Protein AF-A0A7S3X0I6-F1 (afdb_monomer_lite)

Sequence (122 aa):
SPSPDSPPAKRASSADSSGYDTDLPDEVQQEAVRRVCGALGLKEQYDAAVAAGELLELLESLPRGTVEASIRLMRGYTCTGEWPEPILPSPAPERGRSPRSPSDEWSDELVPKSEGYGGEHK

Organism: Emiliania huxleyi (NCBI:txid2903)

Foldseek 3Di:
DDDDDDDPPDPDDDPDPPVPPVVDDPVLLLVLLCQLCVVVVNNVVSVVCVVVVNNVVVVVVDDPQSVVQSSVQSVVCVVPVDGDRRPRPDPPPPPPDDPPDPPPDPDDDDDDDDDDDDDDDD

pLDDT: mean 70.49, std 20.0, range [40.66, 95.38]

Structure (mmCIF, N/CA/C/O backbone):
data_AF-A0A7S3X0I6-F1
#
_entry.id   AF-A0A7S3X0I6-F1
#
loop_
_atom_site.group_PDB
_atom_site.id
_atom_site.type_symbol
_atom_site.label_atom_id
_atom_site.label_alt_id
_atom_site.label_comp_id
_atom_site.label_asym_id
_atom_site.label_entity_id
_atom_site.label_seq_id
_atom_site.pdbx_PDB_ins_code
_atom_site.Cartn_x
_atom_site.Cartn_y
_atom_site.Cartn_z
_atom_site.occupancy
_atom_site.B_iso_or_equiv
_atom_site.auth_seq_id
_atom_site.auth_comp_id
_atom_site.auth_asym_id
_atom_site.auth_atom_id
_atom_site.pdbx_PDB_model_num
ATOM 1 N N . SER A 1 1 ? 38.454 -55.163 1.741 1.00 42.66 1 SER A N 1
ATOM 2 C CA . SER A 1 1 ? 38.698 -53.728 1.969 1.00 42.66 1 SER A CA 1
ATOM 3 C C . SER A 1 1 ? 37.373 -53.006 2.105 1.00 42.66 1 SER A C 1
ATOM 5 O O . SER A 1 1 ? 36.563 -53.138 1.195 1.00 42.66 1 SER A O 1
ATOM 7 N N . PRO A 1 2 ? 37.104 -52.316 3.223 1.00 50.00 2 PRO A N 1
ATOM 8 C CA . PRO A 1 2 ? 35.953 -51.434 3.351 1.00 50.00 2 PRO A CA 1
ATOM 9 C C . PRO A 1 2 ? 36.311 -50.038 2.819 1.00 50.00 2 PRO A C 1
ATOM 11 O O . PRO A 1 2 ? 37.379 -49.513 3.125 1.00 50.00 2 PRO A O 1
ATOM 14 N N . SER A 1 3 ? 35.433 -49.426 2.029 1.00 50.72 3 SER A N 1
ATOM 15 C CA . SER A 1 3 ? 35.438 -47.978 1.773 1.00 50.72 3 SER A CA 1
ATOM 16 C C . SER A 1 3 ? 34.015 -47.530 1.429 1.00 50.72 3 SER A C 1
ATOM 18 O O . SER A 1 3 ? 33.573 -47.742 0.303 1.00 50.72 3 SER A O 1
ATOM 20 N N . PRO A 1 4 ? 33.265 -46.960 2.385 1.00 56.84 4 PRO A N 1
ATOM 21 C CA . PRO A 1 4 ? 32.123 -46.107 2.102 1.00 56.84 4 PRO A CA 1
ATOM 22 C C . PRO A 1 4 ? 32.599 -44.648 2.096 1.00 56.84 4 PRO A C 1
ATOM 24 O O . PRO A 1 4 ? 32.631 -44.004 3.139 1.00 56.84 4 PRO A O 1
ATOM 27 N N . ASP A 1 5 ? 32.993 -44.134 0.932 1.00 59.56 5 ASP A N 1
ATOM 28 C CA . ASP A 1 5 ? 33.291 -42.709 0.755 1.00 59.56 5 ASP A CA 1
ATOM 29 C C . ASP A 1 5 ? 32.365 -42.124 -0.312 1.00 59.56 5 ASP A C 1
ATOM 31 O O . ASP A 1 5 ? 32.594 -42.250 -1.513 1.00 59.56 5 ASP A O 1
ATOM 35 N N . SER A 1 6 ? 31.244 -41.571 0.144 1.00 61.16 6 SER A N 1
ATOM 36 C CA . SER A 1 6 ? 30.489 -40.523 -0.547 1.00 61.16 6 SER A CA 1
ATOM 37 C C . SER A 1 6 ? 29.475 -39.946 0.448 1.00 61.16 6 SER A C 1
ATOM 39 O O . SER A 1 6 ? 28.511 -40.634 0.797 1.00 61.16 6 SER A O 1
ATOM 41 N N . PRO A 1 7 ? 29.671 -38.718 0.960 1.00 66.00 7 PRO A N 1
ATOM 42 C CA . PRO A 1 7 ? 28.684 -38.069 1.816 1.00 66.00 7 PRO A CA 1
ATOM 43 C C . PRO A 1 7 ? 27.398 -37.806 1.014 1.00 66.00 7 PRO A C 1
ATOM 45 O O . PRO A 1 7 ? 27.487 -37.467 -0.171 1.00 66.00 7 PRO A O 1
ATOM 48 N N . PRO A 1 8 ? 26.194 -37.913 1.611 1.00 59.22 8 PRO A N 1
ATOM 49 C CA . PRO A 1 8 ? 24.989 -37.483 0.924 1.00 59.22 8 PRO A CA 1
ATOM 50 C C . PRO A 1 8 ? 25.116 -35.992 0.620 1.00 59.22 8 PRO A C 1
ATOM 52 O O . PRO A 1 8 ? 25.367 -35.170 1.506 1.00 59.22 8 PRO A O 1
ATOM 55 N N . ALA A 1 9 ? 24.981 -35.683 -0.668 1.00 57.59 9 ALA A N 1
ATOM 56 C CA . ALA A 1 9 ? 24.975 -34.346 -1.216 1.00 57.59 9 ALA A CA 1
ATOM 57 C C . ALA A 1 9 ? 24.153 -33.404 -0.329 1.00 57.59 9 ALA A C 1
ATOM 59 O O . ALA A 1 9 ? 23.003 -33.691 0.005 1.00 57.59 9 ALA A O 1
ATOM 60 N N . LYS A 1 10 ? 24.805 -32.300 0.049 1.00 55.78 10 LYS A N 1
ATOM 61 C CA . LYS A 1 10 ? 24.243 -31.028 0.512 1.00 55.78 10 LYS A CA 1
ATOM 62 C C . LYS A 1 10 ? 22.712 -31.015 0.424 1.00 55.78 10 LYS A C 1
ATOM 64 O O . LYS A 1 10 ? 22.161 -30.757 -0.645 1.00 55.78 10 LYS A O 1
ATOM 69 N N . ARG A 1 11 ? 22.016 -31.248 1.544 1.00 56.50 11 ARG A N 1
ATOM 70 C CA . ARG A 1 11 ? 20.651 -30.727 1.653 1.00 56.50 11 ARG A CA 1
ATOM 71 C C . ARG A 1 11 ? 20.795 -29.219 1.522 1.00 56.50 11 ARG A C 1
ATOM 73 O O . ARG A 1 11 ? 21.475 -28.604 2.339 1.00 56.50 11 ARG A O 1
ATOM 80 N N . ALA A 1 12 ? 20.250 -28.663 0.448 1.00 51.44 12 ALA A N 1
ATOM 81 C CA . ALA A 1 12 ? 20.173 -27.230 0.272 1.00 51.44 12 ALA A CA 1
ATOM 82 C C . ALA A 1 12 ? 19.465 -26.649 1.502 1.00 51.44 12 ALA A C 1
ATOM 84 O O . ALA A 1 12 ? 18.280 -26.890 1.727 1.00 51.44 12 ALA A O 1
ATOM 85 N N . SER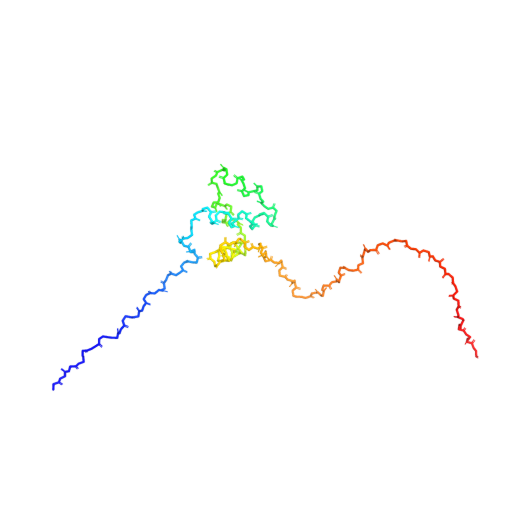 A 1 13 ? 20.227 -25.926 2.321 1.00 52.62 13 SER A N 1
ATOM 86 C CA . SER A 1 13 ? 19.679 -24.892 3.184 1.00 52.62 13 SER A CA 1
ATOM 87 C C . SER A 1 13 ? 18.907 -23.929 2.303 1.00 52.62 13 SER A C 1
ATOM 89 O O . SER A 1 13 ? 19.499 -23.288 1.443 1.00 52.62 13 SER A O 1
ATOM 91 N N . SER A 1 14 ? 17.602 -23.837 2.517 1.00 51.66 14 SER A N 1
ATOM 92 C CA . SER A 1 14 ? 16.795 -22.631 2.299 1.00 51.66 14 SER A CA 1
ATOM 93 C C . SER A 1 14 ? 15.508 -22.787 3.105 1.00 51.66 14 SER A C 1
ATOM 95 O O . SER A 1 14 ? 14.398 -22.730 2.591 1.00 51.66 14 SER A O 1
ATOM 97 N N . ALA A 1 15 ? 15.681 -23.068 4.395 1.00 60.59 15 ALA A N 1
ATOM 98 C CA . ALA A 1 15 ? 14.700 -22.707 5.399 1.00 60.59 15 ALA A CA 1
ATOM 99 C C . ALA A 1 15 ? 15.173 -21.381 5.998 1.00 60.59 15 ALA A C 1
ATOM 101 O O . ALA A 1 15 ? 15.839 -21.388 7.022 1.00 60.59 15 ALA A O 1
ATOM 102 N N . ASP A 1 16 ? 14.919 -20.287 5.285 1.00 50.41 16 ASP A N 1
ATOM 103 C CA . ASP A 1 16 ? 14.609 -18.990 5.885 1.00 50.41 16 ASP A CA 1
ATOM 104 C C . ASP A 1 16 ? 14.018 -18.106 4.784 1.00 50.41 16 ASP A C 1
ATOM 106 O O . ASP A 1 16 ? 14.712 -17.408 4.054 1.00 50.41 16 ASP A O 1
ATOM 110 N N . SER A 1 17 ? 12.715 -18.235 4.568 1.00 43.94 17 SER A N 1
ATOM 111 C CA . SER A 1 17 ? 11.971 -17.165 3.920 1.00 43.94 17 SER A CA 1
ATOM 112 C C . SER A 1 17 ? 11.072 -16.619 5.010 1.00 43.94 17 SER A C 1
ATOM 114 O O . SER A 1 17 ? 9.881 -16.928 5.084 1.00 43.94 17 SER A O 1
ATOM 116 N N . SER A 1 18 ? 11.682 -15.869 5.937 1.00 50.91 18 SER A N 1
ATOM 117 C CA . SER A 1 18 ? 10.943 -14.810 6.611 1.00 50.91 18 SER A CA 1
ATOM 118 C C . SER A 1 18 ? 10.232 -14.053 5.485 1.00 50.91 18 SER A C 1
ATOM 120 O O . SER A 1 18 ? 10.875 -13.619 4.535 1.00 50.91 18 SER A O 1
ATOM 122 N N . GLY A 1 19 ? 8.900 -14.051 5.482 1.00 53.56 19 GLY A N 1
ATOM 123 C CA . GLY A 1 19 ? 8.077 -13.634 4.339 1.00 53.56 19 GLY A CA 1
ATOM 124 C C . GLY A 1 19 ? 8.170 -12.150 3.970 1.00 53.56 19 GLY A C 1
ATOM 125 O O . GLY A 1 19 ? 7.323 -11.674 3.217 1.00 53.56 19 GLY A O 1
ATOM 126 N N . TYR A 1 20 ? 9.165 -11.436 4.493 1.00 48.38 20 TYR A N 1
ATOM 127 C CA . TYR A 1 20 ? 9.669 -10.213 3.905 1.00 48.38 20 TYR A CA 1
ATOM 128 C C . TYR A 1 20 ? 10.701 -10.597 2.857 1.00 48.38 20 TYR A C 1
ATOM 130 O O . TYR A 1 20 ? 11.794 -11.065 3.161 1.00 48.38 20 TYR A O 1
ATOM 138 N N . ASP A 1 21 ? 10.320 -10.405 1.607 1.00 55.78 21 ASP A N 1
ATOM 139 C CA . ASP A 1 21 ? 11.258 -10.300 0.505 1.00 55.78 21 ASP A CA 1
ATOM 140 C C . ASP A 1 21 ? 12.110 -9.043 0.783 1.00 55.78 21 ASP A C 1
ATOM 142 O O . ASP A 1 21 ? 11.757 -7.929 0.410 1.00 55.78 21 ASP A O 1
ATOM 146 N N . THR A 1 22 ? 13.170 -9.203 1.583 1.00 51.88 22 THR A N 1
ATOM 147 C CA . THR A 1 22 ? 14.114 -8.146 1.995 1.00 51.88 22 THR A CA 1
ATOM 148 C C . THR A 1 22 ? 14.954 -7.616 0.832 1.00 51.88 22 THR A C 1
ATOM 150 O O . THR A 1 22 ? 15.788 -6.738 1.031 1.00 51.88 22 THR A O 1
ATOM 153 N N . ASP A 1 23 ? 14.731 -8.135 -0.375 1.00 67.69 23 ASP A N 1
ATOM 154 C CA . ASP A 1 23 ? 15.361 -7.696 -1.618 1.00 67.69 23 ASP A CA 1
ATOM 155 C C . ASP A 1 23 ? 14.630 -6.492 -2.245 1.00 67.69 23 ASP A C 1
ATOM 157 O O . ASP A 1 23 ? 15.160 -5.815 -3.125 1.00 67.69 23 ASP A O 1
ATOM 161 N N . LEU A 1 24 ? 13.414 -6.183 -1.777 1.00 72.88 24 LEU A N 1
ATOM 162 C CA . LEU A 1 24 ? 1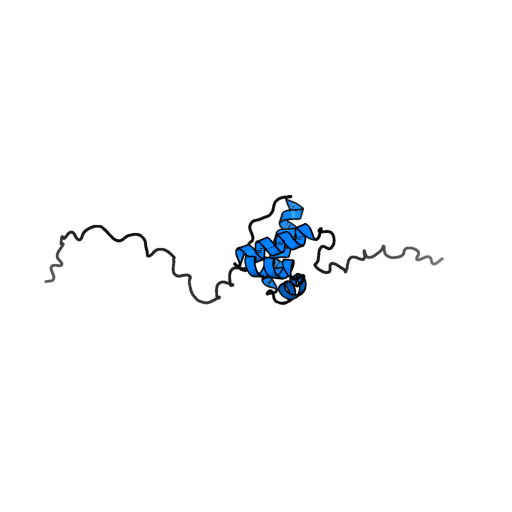2.628 -5.062 -2.279 1.00 72.88 24 LEU A CA 1
ATOM 163 C C . LEU A 1 24 ? 13.039 -3.738 -1.621 1.00 72.88 24 LEU A C 1
ATOM 165 O O . LEU A 1 24 ? 13.022 -3.643 -0.389 1.00 72.88 24 LEU A O 1
ATOM 169 N N . PRO A 1 25 ? 13.324 -2.687 -2.414 1.00 83.69 25 PRO A N 1
ATOM 170 C CA . PRO A 1 25 ? 13.680 -1.382 -1.871 1.00 83.69 25 PRO A CA 1
ATOM 171 C C . PRO A 1 25 ? 12.536 -0.801 -1.031 1.00 83.69 25 PRO A C 1
ATOM 173 O O . PRO A 1 25 ? 11.356 -0.988 -1.349 1.00 83.69 25 PRO A O 1
ATOM 176 N N . ASP A 1 26 ? 12.886 -0.066 0.027 1.00 85.56 26 ASP A N 1
ATOM 177 C CA . ASP A 1 26 ? 11.932 0.551 0.956 1.00 85.56 26 ASP A CA 1
ATOM 178 C C . ASP A 1 26 ? 10.866 1.389 0.240 1.00 85.56 26 ASP A C 1
ATOM 180 O O . ASP A 1 26 ? 9.707 1.388 0.653 1.00 85.56 26 ASP A O 1
ATOM 184 N N . GLU A 1 27 ? 11.212 2.058 -0.867 1.00 88.44 27 GLU A N 1
ATOM 185 C CA . GLU A 1 27 ? 10.247 2.838 -1.648 1.00 88.44 27 GLU A CA 1
ATOM 186 C C . GLU A 1 27 ? 9.128 1.963 -2.223 1.00 88.44 27 GLU A C 1
ATOM 188 O O . GLU A 1 27 ? 7.968 2.370 -2.228 1.00 88.44 27 GLU A O 1
ATOM 193 N N . VAL A 1 28 ? 9.449 0.746 -2.668 1.00 89.00 28 VAL A N 1
ATOM 194 C CA . VAL A 1 28 ? 8.470 -0.213 -3.198 1.00 89.00 28 VAL A CA 1
ATOM 195 C C . VAL A 1 28 ? 7.608 -0.762 -2.062 1.00 89.00 28 VAL A C 1
ATOM 197 O O . VAL A 1 28 ? 6.389 -0.852 -2.209 1.00 89.00 28 VAL A O 1
ATOM 200 N N . GLN A 1 29 ? 8.202 -1.056 -0.904 1.00 88.75 29 GLN A N 1
ATOM 201 C CA . GLN A 1 29 ? 7.448 -1.516 0.265 1.00 88.75 29 GLN A CA 1
ATOM 202 C C . GLN A 1 29 ? 6.450 -0.456 0.747 1.00 88.75 29 GLN A C 1
ATOM 204 O O . GLN A 1 29 ? 5.260 -0.736 0.911 1.00 88.75 29 GLN A O 1
ATOM 209 N N . GLN A 1 30 ? 6.915 0.783 0.902 1.00 90.94 30 GLN A N 1
ATOM 210 C CA . GLN A 1 30 ? 6.089 1.921 1.295 1.00 90.94 30 GLN A CA 1
ATOM 211 C C . GLN A 1 30 ? 4.989 2.208 0.275 1.00 90.94 30 GLN A C 1
ATOM 213 O O . GLN A 1 30 ? 3.831 2.400 0.638 1.00 90.94 30 GLN A O 1
ATOM 218 N N . GLU A 1 31 ? 5.313 2.187 -1.014 1.00 92.62 31 GLU A N 1
ATOM 219 C CA . GLU A 1 31 ? 4.345 2.450 -2.071 1.00 92.62 31 GLU A CA 1
ATOM 220 C C . GLU A 1 31 ? 3.260 1.354 -2.155 1.00 92.62 31 GLU A C 1
ATOM 222 O O . GLU A 1 31 ? 2.086 1.659 -2.396 1.00 92.62 31 GLU A O 1
ATOM 227 N N . ALA A 1 32 ? 3.604 0.091 -1.882 1.00 91.69 32 ALA A N 1
ATOM 228 C CA . ALA A 1 32 ? 2.623 -0.985 -1.758 1.00 91.69 32 ALA A CA 1
ATOM 229 C C . ALA A 1 32 ? 1.666 -0.745 -0.581 1.00 91.69 32 ALA A C 1
ATOM 231 O O . ALA A 1 32 ? 0.448 -0.841 -0.744 1.00 91.69 32 ALA A O 1
ATOM 232 N N . VAL A 1 33 ? 2.195 -0.379 0.591 1.00 90.62 33 VAL A N 1
ATOM 233 C CA . VAL A 1 33 ? 1.386 -0.055 1.779 1.00 90.62 33 VAL A CA 1
ATOM 234 C C . VAL A 1 33 ? 0.509 1.168 1.513 1.00 90.62 33 VAL A C 1
ATOM 236 O O . VAL A 1 33 ? -0.689 1.122 1.782 1.00 90.62 33 VAL A O 1
ATOM 239 N N . ARG A 1 34 ? 1.054 2.224 0.896 1.00 92.62 34 ARG A N 1
ATOM 240 C CA . ARG A 1 34 ? 0.307 3.421 0.490 1.00 92.62 34 ARG A CA 1
ATOM 241 C C . ARG A 1 34 ? -0.885 3.064 -0.395 1.00 92.62 34 ARG A C 1
ATOM 243 O O . ARG A 1 34 ? -1.973 3.593 -0.174 1.00 92.62 34 ARG A O 1
ATOM 250 N N . ARG A 1 35 ? -0.708 2.178 -1.385 1.00 92.44 35 ARG A N 1
ATOM 251 C CA . ARG A 1 35 ? -1.796 1.733 -2.275 1.00 92.44 35 ARG A CA 1
ATOM 252 C C . ARG A 1 35 ? -2.891 0.986 -1.519 1.00 92.44 35 ARG A C 1
ATOM 254 O O . ARG A 1 35 ? -4.066 1.284 -1.721 1.00 92.44 35 ARG A O 1
ATOM 261 N N . VAL A 1 36 ? -2.524 0.062 -0.629 1.00 92.00 36 VAL A N 1
ATOM 262 C CA . VAL A 1 36 ? -3.507 -0.681 0.176 1.00 92.00 36 VAL A CA 1
ATOM 263 C C . VAL A 1 36 ? -4.229 0.246 1.157 1.00 92.00 36 VAL A C 1
ATOM 265 O O . VAL A 1 36 ? -5.456 0.229 1.213 1.00 92.00 36 VAL A O 1
ATOM 268 N N . CYS A 1 37 ? -3.504 1.106 1.876 1.00 90.69 37 CYS A N 1
ATOM 269 C CA . CYS A 1 37 ? -4.097 2.108 2.761 1.00 90.69 37 CYS A CA 1
ATOM 270 C C . CYS A 1 37 ? -5.006 3.069 1.988 1.00 90.69 37 CYS A C 1
ATOM 272 O O . CYS A 1 37 ? -6.090 3.393 2.460 1.00 90.69 37 CYS 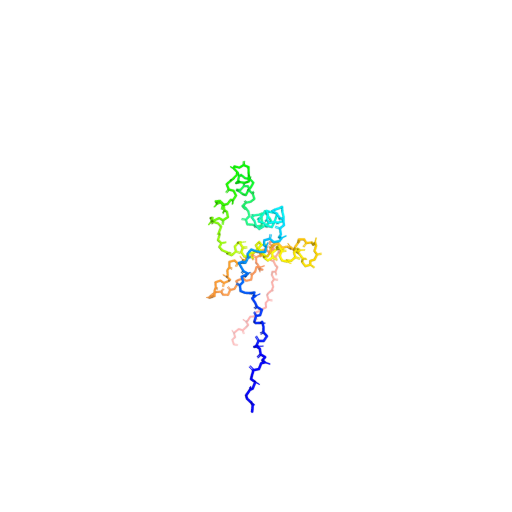A O 1
ATOM 274 N N . GLY A 1 38 ? -4.619 3.480 0.778 1.00 91.31 38 GLY A N 1
ATOM 275 C CA . GLY A 1 38 ? -5.447 4.298 -0.105 1.00 91.31 38 GLY A CA 1
ATOM 276 C C . GLY A 1 38 ? -6.762 3.624 -0.485 1.00 91.31 38 GLY A C 1
ATOM 277 O O . GLY A 1 38 ? -7.816 4.243 -0.364 1.00 91.31 38 GLY A O 1
ATOM 278 N N . ALA A 1 39 ? -6.714 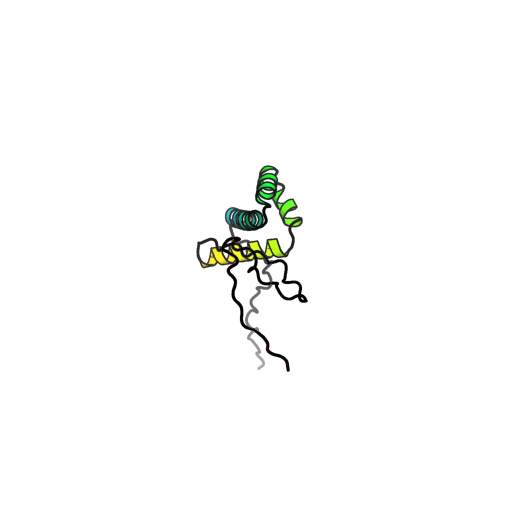2.348 -0.865 1.00 90.12 39 ALA A N 1
ATOM 279 C CA . ALA A 1 39 ? -7.909 1.568 -1.172 1.00 90.12 39 ALA A CA 1
ATOM 280 C C . ALA A 1 39 ? -8.817 1.358 0.058 1.00 90.12 39 ALA A C 1
ATOM 282 O O . ALA A 1 39 ? -10.031 1.254 -0.089 1.00 90.12 39 ALA A O 1
ATOM 283 N N . LEU A 1 40 ? -8.246 1.337 1.268 1.00 87.12 40 LEU A N 1
ATOM 284 C CA . LEU A 1 40 ? -8.981 1.246 2.537 1.00 87.12 40 LEU A CA 1
ATOM 285 C C . LEU A 1 40 ? -9.500 2.598 3.063 1.00 87.12 40 LEU A C 1
ATOM 287 O O . LEU A 1 40 ? -10.158 2.626 4.099 1.00 87.12 40 LEU A O 1
ATOM 291 N N . GLY A 1 41 ? -9.190 3.719 2.402 1.00 89.62 41 GLY A N 1
ATOM 292 C CA . GLY A 1 41 ? -9.519 5.060 2.904 1.00 89.62 41 GLY A CA 1
ATOM 293 C C . GLY A 1 41 ? -8.635 5.533 4.069 1.00 89.62 41 GLY A C 1
ATOM 294 O O . GLY A 1 41 ? -8.947 6.520 4.721 1.00 89.62 41 GLY A O 1
ATOM 295 N N . LEU A 1 42 ? -7.509 4.863 4.321 1.00 90.31 42 LEU A N 1
ATOM 296 C CA . LEU A 1 42 ? -6.525 5.180 5.365 1.00 90.31 42 LEU A CA 1
ATOM 297 C C . LEU A 1 42 ? -5.339 6.000 4.834 1.00 90.31 42 LEU A C 1
ATOM 299 O O . LEU A 1 42 ? -4.290 6.070 5.473 1.00 90.31 42 LEU A O 1
ATOM 303 N N . LYS A 1 43 ? -5.469 6.610 3.649 1.00 90.56 43 LYS A N 1
ATOM 304 C CA . LYS A 1 43 ? -4.379 7.360 3.004 1.00 90.56 43 LYS A CA 1
ATOM 305 C C . LYS A 1 43 ? -3.834 8.480 3.894 1.00 90.56 43 LYS A C 1
ATOM 307 O O . LYS A 1 43 ? -2.625 8.656 3.960 1.00 90.56 43 LYS A O 1
ATOM 312 N N . GLU A 1 44 ? -4.716 9.208 4.573 1.00 93.62 44 GLU A N 1
ATOM 313 C CA . GLU A 1 44 ? -4.339 10.317 5.461 1.00 93.62 44 GLU A CA 1
ATOM 314 C C . GLU A 1 44 ? -3.602 9.823 6.710 1.00 93.62 44 GLU A C 1
ATOM 316 O O . GLU A 1 44 ? -2.608 10.418 7.108 1.00 93.62 44 GLU A O 1
ATOM 321 N N . GLN A 1 45 ? -4.032 8.695 7.288 1.00 91.50 45 GLN A N 1
ATOM 322 C CA . GLN A 1 45 ? -3.342 8.076 8.427 1.00 91.50 45 GLN A CA 1
ATOM 323 C C . GLN A 1 45 ? -1.958 7.559 8.029 1.00 91.50 45 GLN A C 1
ATOM 325 O O . GLN A 1 45 ? -1.002 7.720 8.779 1.00 91.50 45 GLN A O 1
ATOM 330 N N . TYR A 1 46 ? -1.839 6.988 6.827 1.00 93.12 46 TYR A N 1
ATOM 331 C CA . TYR A 1 46 ? -0.552 6.593 6.264 1.00 93.12 46 TYR A CA 1
ATOM 332 C C . TYR A 1 46 ? 0.387 7.791 6.085 1.00 93.12 46 TYR A C 1
ATOM 334 O O . TYR A 1 46 ? 1.532 7.734 6.523 1.00 93.12 46 TYR A O 1
ATOM 342 N N . ASP A 1 47 ? -0.087 8.878 5.472 1.00 94.25 47 ASP A N 1
ATOM 343 C CA . ASP A 1 47 ? 0.729 10.076 5.239 1.00 94.25 47 ASP A CA 1
ATOM 344 C C . ASP A 1 47 ? 1.180 10.721 6.559 1.00 94.25 47 ASP A C 1
ATOM 346 O O . ASP A 1 47 ? 2.358 11.038 6.725 1.00 94.25 47 ASP A O 1
ATOM 350 N N . ALA A 1 48 ? 0.274 10.805 7.539 1.00 95.38 48 ALA A N 1
ATOM 351 C CA . ALA A 1 48 ? 0.585 11.279 8.883 1.00 95.38 48 ALA A CA 1
ATOM 352 C C . ALA A 1 48 ? 1.638 10.403 9.579 1.00 95.38 48 ALA A C 1
ATOM 354 O O . ALA A 1 48 ? 2.600 10.939 10.125 1.00 95.38 48 ALA A O 1
ATOM 355 N N . ALA A 1 49 ? 1.508 9.074 9.512 1.00 93.69 49 ALA A N 1
ATOM 356 C CA . ALA A 1 49 ? 2.474 8.150 10.103 1.00 93.69 49 ALA A CA 1
ATOM 357 C C . ALA A 1 49 ? 3.854 8.252 9.431 1.00 93.69 49 ALA A C 1
ATOM 359 O O . ALA A 1 49 ? 4.875 8.233 10.112 1.00 93.69 49 ALA A O 1
ATOM 360 N N . VAL A 1 50 ? 3.911 8.422 8.106 1.00 92.69 50 VAL A N 1
ATOM 361 C CA . VAL A 1 50 ? 5.176 8.657 7.388 1.00 92.69 50 VAL A CA 1
ATOM 362 C C . VAL A 1 50 ? 5.812 9.979 7.816 1.00 92.69 50 VAL A C 1
ATOM 364 O O . VAL A 1 50 ? 7.008 10.011 8.100 1.00 92.69 50 VAL A O 1
ATOM 367 N N . ALA A 1 51 ? 5.030 11.058 7.905 1.00 94.69 51 ALA A N 1
ATOM 368 C CA . ALA A 1 51 ? 5.521 12.366 8.334 1.00 94.69 51 ALA A CA 1
ATOM 369 C C . ALA A 1 51 ? 5.998 12.372 9.798 1.00 94.69 51 ALA A C 1
ATOM 371 O O . ALA A 1 51 ? 6.967 13.058 10.123 1.00 94.69 51 ALA A O 1
ATOM 372 N N . ALA A 1 52 ? 5.340 11.600 10.667 1.00 94.69 52 ALA A N 1
ATOM 373 C CA . ALA A 1 52 ? 5.704 11.438 12.072 1.00 94.69 52 ALA A CA 1
ATOM 374 C C . ALA A 1 52 ? 6.872 10.457 12.293 1.00 94.69 52 ALA A C 1
ATOM 376 O O . ALA A 1 52 ? 7.474 10.456 13.363 1.00 94.69 52 ALA A O 1
ATOM 377 N N . GLY A 1 53 ? 7.219 9.640 11.291 1.00 93.12 53 GLY A N 1
ATOM 378 C CA . GLY A 1 53 ? 8.183 8.545 11.441 1.00 93.12 53 GLY A CA 1
ATOM 379 C C . GLY A 1 53 ? 7.618 7.316 12.168 1.00 93.12 53 GLY A C 1
ATOM 380 O O . GLY A 1 53 ? 8.376 6.423 12.532 1.00 93.12 53 GLY A O 1
ATOM 381 N N . GLU A 1 54 ? 6.297 7.245 12.331 1.00 94.31 54 GLU A N 1
ATOM 382 C CA . GLU A 1 54 ? 5.540 6.210 13.055 1.00 94.31 54 GLU A CA 1
ATOM 383 C C . GLU A 1 54 ? 4.943 5.161 12.093 1.00 94.31 54 GLU A C 1
ATOM 385 O O . GLU A 1 54 ? 3.958 4.482 12.389 1.00 94.31 54 GLU A O 1
ATOM 390 N N . LEU A 1 55 ? 5.517 5.014 10.891 1.00 89.06 55 LEU A N 1
ATOM 391 C CA . LEU A 1 55 ? 5.019 4.061 9.891 1.00 89.06 55 LEU A CA 1
ATOM 392 C C . LEU A 1 55 ? 5.016 2.620 10.427 1.00 89.06 55 LEU A C 1
ATOM 394 O O . LEU A 1 55 ? 4.098 1.862 10.124 1.00 89.06 55 LEU A O 1
ATOM 398 N N . LEU A 1 56 ? 6.020 2.244 11.225 1.00 89.19 56 LEU A N 1
ATOM 399 C CA . LEU A 1 56 ? 6.091 0.913 11.828 1.00 89.19 56 LEU A CA 1
ATOM 400 C C . LEU A 1 56 ? 4.910 0.666 12.776 1.00 89.19 56 LEU A C 1
ATOM 402 O O . LEU A 1 56 ? 4.254 -0.364 12.665 1.00 89.19 56 LEU A O 1
ATOM 406 N N . GLU A 1 57 ? 4.581 1.641 13.622 1.00 92.50 57 GLU A N 1
ATOM 407 C CA . GLU A 1 57 ? 3.462 1.552 14.566 1.00 92.50 57 GLU A CA 1
ATOM 408 C C . GLU A 1 57 ? 2.123 1.433 13.830 1.00 92.50 57 GLU A C 1
ATOM 410 O O . GLU A 1 57 ? 1.270 0.616 14.187 1.00 92.50 57 GLU A O 1
ATOM 415 N N . LEU A 1 58 ? 1.958 2.185 12.733 1.00 90.50 58 LEU A N 1
ATOM 416 C CA . LEU A 1 58 ? 0.802 2.025 11.858 1.00 90.50 58 LEU A CA 1
ATOM 417 C C . LEU A 1 58 ? 0.745 0.601 11.290 1.00 90.50 58 LEU A C 1
ATOM 419 O O . LEU A 1 58 ? -0.308 -0.028 11.364 1.00 90.50 58 LEU A O 1
ATOM 423 N N . LEU A 1 59 ? 1.849 0.073 10.756 1.00 89.19 59 LEU A N 1
ATOM 424 C CA . LEU A 1 59 ? 1.906 -1.283 10.198 1.00 89.19 59 LEU A CA 1
ATOM 425 C C . LEU A 1 59 ? 1.565 -2.362 11.234 1.00 89.19 59 LEU A C 1
ATOM 427 O O . LEU A 1 59 ? 0.847 -3.304 10.904 1.00 89.19 59 LEU A O 1
ATOM 431 N N . GLU A 1 60 ? 2.029 -2.211 12.474 1.00 90.31 60 GLU A N 1
ATOM 432 C CA . GLU A 1 60 ? 1.704 -3.109 13.588 1.00 90.31 60 GLU A CA 1
ATOM 433 C C . GLU A 1 60 ? 0.220 -3.051 13.977 1.00 90.31 60 GLU A C 1
ATOM 435 O O . GLU A 1 60 ? -0.346 -4.052 14.419 1.00 90.31 60 GLU A O 1
ATOM 440 N N . SER A 1 61 ? -0.430 -1.900 13.776 1.00 89.06 61 SER A N 1
ATOM 441 C CA . SER A 1 61 ? -1.868 -1.728 14.015 1.00 89.06 61 SER A CA 1
ATOM 442 C C . SER A 1 61 ? -2.757 -2.290 12.897 1.00 89.06 61 SER A C 1
ATOM 444 O O . SER A 1 61 ? -3.941 -2.566 13.121 1.00 89.06 61 SER A O 1
ATOM 446 N N . LEU A 1 62 ? -2.216 -2.463 11.684 1.00 87.31 62 LEU A N 1
ATOM 447 C CA . LEU A 1 62 ? -2.987 -2.934 10.537 1.00 87.31 62 LEU A CA 1
ATOM 448 C C . LEU A 1 62 ? -3.362 -4.415 10.691 1.00 87.31 62 LEU A C 1
ATOM 450 O O . LEU A 1 62 ? -2.578 -5.232 11.179 1.00 87.31 62 LEU A O 1
ATOM 454 N N . PRO A 1 63 ? -4.549 -4.823 10.208 1.00 86.69 63 PRO A N 1
ATOM 455 C CA . PRO A 1 63 ? -4.917 -6.224 10.241 1.00 86.69 63 PRO A CA 1
ATOM 456 C C . PRO A 1 63 ? -3.981 -7.024 9.331 1.00 86.69 63 PRO A C 1
ATOM 458 O O . PRO A 1 63 ? -3.600 -6.578 8.247 1.00 86.69 63 PRO A O 1
ATOM 461 N N . ARG A 1 64 ? -3.679 -8.264 9.728 1.00 84.50 64 ARG A N 1
ATOM 462 C CA . ARG A 1 64 ? -2.781 -9.161 8.980 1.00 84.50 64 ARG A CA 1
ATOM 463 C C . ARG A 1 64 ? -3.140 -9.277 7.491 1.00 84.50 64 ARG A C 1
ATOM 465 O O . ARG A 1 64 ? -2.249 -9.350 6.655 1.00 84.50 64 ARG A O 1
ATOM 472 N N . GLY A 1 65 ? -4.432 -9.244 7.153 1.00 86.62 65 GLY A N 1
ATOM 473 C CA . GLY A 1 65 ? -4.901 -9.281 5.763 1.00 86.62 65 GLY A CA 1
ATOM 474 C C . GLY A 1 65 ? -4.467 -8.076 4.918 1.00 86.62 65 GLY A C 1
ATOM 475 O O . GLY A 1 65 ? -4.234 -8.233 3.724 1.00 86.62 65 GLY A O 1
ATOM 476 N N . THR A 1 66 ? -4.300 -6.900 5.527 1.00 87.88 66 THR A N 1
ATOM 477 C CA . THR A 1 66 ? -3.779 -5.692 4.867 1.00 87.88 66 THR A CA 1
ATOM 478 C C . THR A 1 66 ? -2.295 -5.843 4.546 1.00 87.88 66 THR A C 1
ATOM 480 O O . THR A 1 66 ? -1.878 -5.535 3.433 1.00 87.88 66 THR A O 1
ATOM 483 N N . VAL A 1 67 ? -1.516 -6.392 5.483 1.00 86.19 67 VAL A N 1
ATOM 484 C CA . VAL A 1 67 ? -0.086 -6.679 5.282 1.00 86.19 67 VAL A CA 1
ATOM 485 C C . VAL A 1 67 ? 0.113 -7.767 4.218 1.00 86.19 67 VAL A C 1
ATOM 487 O O . VAL A 1 67 ? 0.966 -7.661 3.344 1.00 86.19 67 VAL A O 1
ATOM 490 N N . GLU A 1 68 ? -0.717 -8.812 4.216 1.00 88.19 68 GLU A N 1
ATOM 491 C CA . GLU A 1 68 ? -0.666 -9.825 3.155 1.00 88.19 68 GLU A CA 1
ATOM 492 C C . GLU A 1 68 ? -1.071 -9.258 1.785 1.00 88.19 68 GLU A C 1
ATOM 494 O O . GLU A 1 68 ? -0.511 -9.664 0.765 1.00 88.19 68 GLU A O 1
ATOM 499 N N . ALA A 1 69 ? -2.013 -8.311 1.738 1.00 88.31 69 ALA A N 1
ATOM 500 C CA . ALA A 1 69 ? -2.397 -7.637 0.500 1.00 88.31 69 ALA A CA 1
ATOM 501 C C . ALA A 1 69 ? -1.253 -6.782 -0.067 1.00 88.31 69 ALA A C 1
ATOM 503 O O . ALA A 1 69 ? -0.993 -6.854 -1.270 1.00 88.31 69 ALA A O 1
ATOM 504 N N . SER A 1 70 ? -0.516 -6.044 0.772 1.00 88.69 70 SER A N 1
ATOM 505 C CA . SER A 1 70 ? 0.653 -5.278 0.317 1.00 88.69 70 SER A CA 1
ATOM 506 C C . SER A 1 70 ? 1.772 -6.197 -0.180 1.00 88.69 70 SER A C 1
ATOM 508 O O . SER A 1 70 ? 2.342 -5.934 -1.236 1.00 88.69 70 SER A O 1
ATOM 510 N N . ILE A 1 71 ? 2.012 -7.341 0.473 1.00 88.06 71 ILE A N 1
ATOM 511 C CA . ILE A 1 71 ? 2.957 -8.365 -0.017 1.00 88.06 71 ILE A CA 1
ATOM 512 C C . ILE A 1 71 ? 2.542 -8.915 -1.391 1.00 88.06 71 ILE A C 1
ATOM 514 O O . ILE A 1 71 ? 3.389 -9.111 -2.265 1.00 88.06 71 ILE A O 1
ATOM 518 N N . ARG A 1 72 ? 1.245 -9.149 -1.625 1.00 87.81 72 ARG A N 1
ATOM 519 C CA . ARG A 1 72 ? 0.741 -9.591 -2.940 1.00 87.81 72 ARG A CA 1
ATOM 520 C C . ARG A 1 72 ? 0.930 -8.525 -4.017 1.00 87.81 72 ARG A C 1
ATOM 522 O O . ARG A 1 72 ? 1.326 -8.873 -5.126 1.00 87.81 72 ARG A O 1
ATOM 529 N N . LEU A 1 73 ? 0.692 -7.254 -3.689 1.00 89.12 73 LEU A N 1
ATOM 530 C CA . LEU A 1 73 ? 0.970 -6.124 -4.581 1.00 89.12 73 LEU A CA 1
ATOM 531 C C . LEU A 1 73 ? 2.446 -6.060 -4.960 1.00 89.12 73 LEU A C 1
ATOM 533 O O . LEU A 1 73 ? 2.757 -5.972 -6.144 1.00 89.12 73 LEU A O 1
ATOM 537 N N . MET A 1 74 ? 3.339 -6.162 -3.973 1.00 89.81 74 MET A N 1
ATOM 538 C CA . MET A 1 74 ? 4.782 -6.178 -4.208 1.00 89.81 74 MET A CA 1
ATOM 539 C C . MET A 1 74 ? 5.192 -7.332 -5.122 1.00 89.81 74 MET A C 1
ATOM 541 O O . MET A 1 74 ? 5.924 -7.116 -6.079 1.00 89.81 74 MET A O 1
ATOM 545 N N . ARG A 1 75 ? 4.664 -8.542 -4.898 1.00 87.31 75 ARG A N 1
ATOM 546 C CA . ARG A 1 75 ? 4.924 -9.695 -5.778 1.00 87.31 75 ARG A CA 1
ATOM 547 C C . ARG A 1 75 ? 4.400 -9.490 -7.199 1.00 87.31 75 ARG A C 1
ATOM 549 O O . ARG A 1 75 ? 5.058 -9.885 -8.153 1.00 87.31 75 ARG A O 1
ATOM 556 N N . GLY A 1 76 ? 3.224 -8.886 -7.363 1.00 86.94 76 GLY A N 1
ATOM 557 C CA . GLY A 1 76 ? 2.708 -8.555 -8.694 1.00 86.94 76 GLY A CA 1
ATOM 558 C C . GLY A 1 76 ? 3.597 -7.538 -9.412 1.00 86.94 76 GLY A C 1
ATOM 559 O O . GLY A 1 76 ? 3.918 -7.724 -10.587 1.00 86.94 76 GLY A O 1
ATOM 560 N N . TYR A 1 77 ? 4.061 -6.528 -8.675 1.00 87.00 77 TYR A N 1
ATOM 561 C CA . TYR A 1 77 ? 4.988 -5.519 -9.173 1.00 87.00 77 TYR A CA 1
ATOM 562 C C . TYR A 1 77 ? 6.334 -6.116 -9.588 1.00 87.00 77 TYR A C 1
ATOM 564 O O . TYR A 1 77 ? 6.799 -5.844 -10.689 1.00 87.00 77 TYR A O 1
ATOM 572 N N . THR A 1 78 ? 6.940 -6.994 -8.785 1.00 86.06 78 THR A N 1
ATOM 573 C CA . THR A 1 78 ? 8.219 -7.622 -9.158 1.00 86.06 78 THR A CA 1
ATOM 574 C C . THR A 1 78 ? 8.104 -8.552 -10.364 1.00 86.06 78 THR A C 1
ATOM 576 O O . THR A 1 78 ? 9.069 -8.704 -11.109 1.00 86.06 78 THR A O 1
ATOM 579 N N . CYS A 1 79 ? 6.933 -9.150 -10.604 1.00 83.88 79 CYS A N 1
ATOM 580 C CA . CYS A 1 79 ? 6.704 -10.000 -11.773 1.00 83.88 79 CYS A CA 1
ATOM 581 C C . CYS A 1 79 ? 6.449 -9.225 -13.074 1.00 83.88 79 CYS A C 1
ATOM 583 O O . CYS A 1 79 ? 6.759 -9.743 -14.145 1.00 83.88 79 CYS A O 1
ATOM 585 N N . THR A 1 80 ? 5.851 -8.034 -13.004 1.00 86.56 80 THR A N 1
ATOM 586 C CA . THR A 1 80 ? 5.334 -7.320 -14.190 1.00 86.56 80 THR A CA 1
ATOM 587 C C . THR A 1 80 ? 5.982 -5.954 -14.425 1.00 86.56 80 THR A C 1
ATOM 589 O O . THR A 1 80 ? 5.929 -5.435 -15.535 1.00 86.56 80 THR A O 1
ATOM 592 N N . GLY A 1 81 ? 6.621 -5.371 -13.408 1.00 86.00 81 GLY A N 1
ATOM 593 C CA . GLY A 1 81 ? 7.124 -3.995 -13.415 1.00 86.00 81 GLY 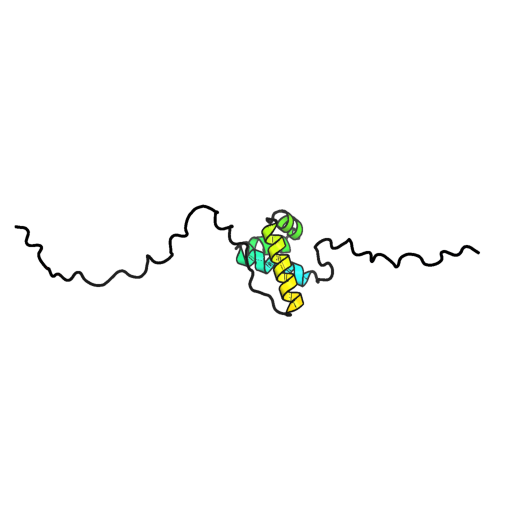A CA 1
ATOM 594 C C . GLY A 1 81 ? 6.030 -2.931 -13.265 1.00 86.00 81 GLY A C 1
ATOM 595 O O . GLY A 1 81 ? 6.336 -1.740 -13.213 1.00 86.00 81 GLY A O 1
ATOM 596 N N . GLU A 1 82 ? 4.764 -3.340 -13.171 1.00 88.81 82 GLU A N 1
ATOM 597 C CA . GLU A 1 82 ? 3.599 -2.476 -13.014 1.00 88.81 82 GLU A CA 1
ATOM 598 C C . GLU A 1 82 ? 2.850 -2.812 -11.725 1.00 88.81 82 GLU A C 1
ATOM 600 O O . GLU A 1 82 ? 2.850 -3.941 -11.237 1.00 88.81 82 GLU A O 1
ATOM 605 N N . TRP A 1 83 ? 2.242 -1.800 -11.114 1.00 88.38 83 TRP A N 1
ATOM 606 C CA . TRP A 1 83 ? 1.513 -1.999 -9.871 1.00 88.38 83 TRP A CA 1
ATOM 607 C C . TRP A 1 83 ? 0.139 -2.598 -10.167 1.00 88.38 83 TRP A C 1
ATOM 609 O O . TRP A 1 83 ? -0.673 -1.913 -10.793 1.00 88.38 83 TRP A O 1
ATOM 619 N N . PRO A 1 84 ? -0.157 -3.825 -9.700 1.00 85.19 84 PRO A N 1
ATOM 620 C CA . PRO A 1 84 ? -1.487 -4.389 -9.863 1.00 85.19 84 PRO A CA 1
ATOM 621 C C . PRO A 1 84 ? -2.509 -3.565 -9.073 1.00 85.19 84 PRO A C 1
ATOM 623 O O . PRO A 1 84 ? -2.171 -2.907 -8.082 1.00 85.19 84 PRO A O 1
ATOM 626 N N . GLU A 1 85 ? -3.777 -3.628 -9.475 1.00 83.56 85 GLU A N 1
ATOM 627 C CA . GLU A 1 85 ? -4.839 -3.017 -8.680 1.00 83.56 85 GLU A CA 1
ATOM 628 C C . GLU A 1 85 ? -4.899 -3.657 -7.281 1.00 83.56 85 GLU A C 1
ATOM 630 O O . GLU A 1 85 ? -4.782 -4.883 -7.149 1.00 83.56 85 GLU A O 1
ATOM 635 N N . PRO A 1 86 ? -5.058 -2.854 -6.214 1.00 78.62 86 PRO A N 1
ATOM 636 C CA . PRO A 1 86 ? -5.092 -3.365 -4.855 1.00 78.62 86 PRO A CA 1
ATOM 637 C C . PRO A 1 86 ? -6.345 -4.214 -4.634 1.00 78.62 86 PRO A C 1
ATOM 639 O O . PRO A 1 86 ? -7.437 -3.704 -4.390 1.00 78.62 86 PRO A O 1
ATOM 642 N N . ILE A 1 87 ? -6.179 -5.536 -4.676 1.00 74.75 87 ILE A N 1
ATOM 643 C CA . ILE A 1 87 ? -7.232 -6.477 -4.299 1.00 74.75 87 ILE A CA 1
ATOM 644 C C . ILE A 1 87 ? -7.275 -6.520 -2.777 1.00 74.75 87 ILE A C 1
ATOM 646 O O . ILE A 1 87 ? -6.548 -7.279 -2.128 1.00 74.75 87 ILE A O 1
ATOM 650 N N . LEU A 1 88 ? -8.127 -5.679 -2.202 1.00 68.88 88 LEU A N 1
ATOM 651 C CA . LEU A 1 88 ? -8.430 -5.767 -0.786 1.00 68.88 88 LEU A CA 1
ATOM 652 C C . LEU A 1 88 ? -9.051 -7.134 -0.494 1.00 68.88 88 LEU A C 1
ATOM 654 O O . LEU A 1 88 ? -9.830 -7.639 -1.314 1.00 68.88 88 LEU A O 1
ATOM 658 N N . PRO A 1 89 ? -8.752 -7.749 0.664 1.00 59.50 89 PRO A N 1
ATOM 659 C CA . PRO A 1 89 ? -9.611 -8.808 1.146 1.00 59.50 89 PRO A CA 1
ATOM 660 C C . PRO A 1 89 ? -11.002 -8.186 1.268 1.00 59.50 89 PRO A C 1
ATOM 662 O O . PRO A 1 89 ? -11.244 -7.373 2.159 1.00 59.50 89 PRO A O 1
ATOM 665 N N . SER A 1 90 ? -11.908 -8.527 0.342 1.00 49.12 90 SER A N 1
ATOM 666 C CA . SER A 1 90 ? -13.334 -8.320 0.580 1.00 49.12 90 SER A CA 1
ATOM 667 C C . SER A 1 90 ? -13.596 -8.824 1.995 1.00 49.12 90 SER A C 1
ATOM 669 O O . SER A 1 90 ? -13.065 -9.898 2.324 1.00 49.12 90 SER A O 1
ATOM 671 N N . PRO A 1 91 ? -14.352 -8.096 2.842 1.00 47.19 91 PRO A N 1
ATOM 672 C CA . PRO A 1 91 ? -14.840 -8.702 4.070 1.00 47.19 91 PRO A CA 1
ATOM 673 C C . PRO A 1 91 ? -15.439 -10.027 3.623 1.00 47.19 91 PRO A C 1
ATOM 675 O O . PRO A 1 91 ? -16.259 -10.033 2.700 1.00 47.19 91 PRO A O 1
ATOM 678 N N . ALA A 1 92 ? -14.874 -11.138 4.113 1.00 43.06 92 ALA A N 1
ATOM 679 C CA . ALA A 1 92 ? -15.224 -12.462 3.623 1.00 43.06 92 ALA A CA 1
ATOM 680 C C . ALA A 1 92 ? -16.751 -12.502 3.519 1.00 43.06 92 ALA A C 1
ATOM 682 O O . ALA A 1 92 ? -17.384 -12.088 4.495 1.00 43.06 92 ALA A O 1
ATOM 683 N N . PRO A 1 93 ? -17.348 -12.884 2.371 1.00 43.69 93 PRO A N 1
ATOM 684 C CA . PRO A 1 93 ? -18.795 -12.958 2.292 1.00 43.69 93 PRO A CA 1
ATOM 685 C C . PRO A 1 93 ? -19.216 -13.812 3.475 1.00 43.69 93 PRO A C 1
ATOM 687 O O . PRO A 1 93 ? -18.756 -14.954 3.587 1.00 43.69 93 PRO A O 1
ATOM 690 N N . GLU A 1 94 ? -19.960 -13.217 4.412 1.00 48.12 94 GLU A N 1
ATOM 691 C CA . GLU A 1 94 ? -20.406 -13.923 5.598 1.00 48.12 94 GLU A CA 1
ATOM 692 C C . GLU A 1 94 ? -21.076 -15.189 5.088 1.00 48.12 94 GLU A C 1
ATOM 694 O O . GLU A 1 94 ? -22.079 -15.148 4.368 1.00 48.12 94 GLU A O 1
ATOM 699 N N . ARG A 1 95 ? -20.429 -16.327 5.351 1.00 50.44 95 ARG A N 1
ATOM 700 C CA . ARG A 1 95 ? -20.901 -17.638 4.938 1.00 50.44 95 ARG A CA 1
ATOM 701 C C . ARG A 1 95 ? -22.238 -17.840 5.635 1.00 50.44 95 ARG A C 1
ATOM 703 O O . ARG A 1 95 ? -22.265 -18.305 6.767 1.00 50.44 95 ARG A O 1
ATOM 710 N N . GLY A 1 96 ? -23.338 -17.462 4.989 1.00 49.50 96 GLY A N 1
ATOM 711 C CA . GLY A 1 96 ? -24.653 -17.686 5.573 1.00 49.50 96 GLY A CA 1
ATOM 712 C C . GLY A 1 96 ? -25.825 -16.821 5.136 1.00 49.50 96 GLY A C 1
ATOM 713 O O . GLY A 1 96 ? -26.928 -17.163 5.551 1.00 49.50 96 GLY A O 1
ATOM 714 N N . ARG A 1 97 ? -25.689 -15.767 4.319 1.00 49.47 97 ARG A N 1
ATOM 715 C CA . ARG A 1 97 ? -26.876 -15.120 3.722 1.00 49.47 97 ARG A CA 1
ATOM 716 C C . ARG A 1 97 ? -26.632 -14.692 2.286 1.00 49.47 97 ARG A C 1
ATOM 718 O O . ARG A 1 97 ? -25.689 -13.970 1.992 1.00 49.47 97 ARG A O 1
ATOM 725 N N . SER A 1 98 ? -27.501 -15.182 1.408 1.00 45.72 98 SER A N 1
ATOM 726 C CA . SER A 1 98 ? -27.540 -14.877 -0.017 1.00 45.72 98 SER A CA 1
ATOM 727 C C . SER A 1 98 ? -27.350 -13.379 -0.282 1.00 45.72 98 SER A C 1
ATOM 729 O O . SER A 1 98 ? -28.011 -12.573 0.380 1.00 45.72 98 SER A O 1
ATOM 731 N N . PRO A 1 99 ? -26.507 -12.988 -1.253 1.00 45.84 99 PRO A N 1
ATOM 732 C CA . PRO A 1 99 ? -26.427 -11.602 -1.678 1.00 45.84 99 PRO A CA 1
ATOM 733 C C . PRO A 1 99 ? -27.778 -11.218 -2.281 1.00 45.84 99 PRO A C 1
ATOM 735 O O . PRO A 1 99 ? -28.234 -11.809 -3.261 1.00 45.84 99 PRO A O 1
ATOM 738 N N . ARG A 1 100 ? -28.457 -10.251 -1.664 1.00 48.53 100 ARG A N 1
ATOM 739 C CA . ARG A 1 100 ? -29.590 -9.582 -2.296 1.00 48.53 100 ARG A CA 1
ATOM 740 C C . ARG A 1 100 ? -29.010 -8.806 -3.479 1.00 48.53 100 ARG A C 1
ATOM 742 O O . ARG A 1 100 ? -28.136 -7.967 -3.281 1.00 48.53 100 ARG A O 1
ATOM 749 N N . SER A 1 101 ? -29.426 -9.166 -4.690 1.00 44.28 101 SER A N 1
ATOM 750 C CA . SER A 1 101 ? -28.974 -8.548 -5.936 1.00 44.28 101 SER A CA 1
ATOM 751 C C . SER A 1 101 ? -29.091 -7.016 -5.887 1.00 44.28 101 SER A C 1
ATOM 753 O O . SER A 1 101 ? -30.127 -6.518 -5.444 1.00 44.28 101 SER A O 1
ATOM 755 N N . PRO A 1 102 ? -28.092 -6.267 -6.388 1.00 46.94 102 PRO A N 1
ATOM 756 C CA . PRO A 1 102 ? -28.127 -4.809 -6.490 1.00 46.94 102 PRO A CA 1
ATOM 757 C C . PRO A 1 102 ? -28.890 -4.384 -7.754 1.00 46.94 102 PRO A C 1
ATOM 759 O O . PRO A 1 102 ? -28.319 -3.830 -8.686 1.00 46.94 102 PRO A O 1
ATOM 762 N N . SER A 1 103 ? -30.177 -4.720 -7.823 1.00 41.75 103 SER A N 1
ATOM 763 C CA . SER A 1 103 ? -31.031 -4.384 -8.965 1.00 41.75 103 SER A CA 1
ATOM 764 C C . SER A 1 103 ? -32.412 -3.954 -8.485 1.00 41.75 103 SER A C 1
ATOM 766 O O . SER A 1 103 ? -33.411 -4.568 -8.835 1.00 41.75 103 SER A O 1
ATOM 768 N N . ASP A 1 104 ? -32.453 -2.933 -7.637 1.00 48.78 104 ASP A N 1
ATOM 769 C CA . ASP A 1 104 ? -33.671 -2.198 -7.301 1.00 48.78 104 ASP A CA 1
ATOM 770 C C . ASP A 1 104 ? -33.233 -0.787 -6.898 1.00 48.78 104 ASP A C 1
ATOM 772 O O . ASP A 1 104 ? -32.954 -0.553 -5.735 1.00 48.78 104 ASP A O 1
ATOM 776 N N . GLU A 1 105 ? -32.958 0.070 -7.886 1.00 49.44 105 GLU A N 1
ATOM 777 C CA . GLU A 1 105 ? -33.014 1.546 -7.790 1.00 49.44 105 GLU A CA 1
ATOM 778 C C . GLU A 1 105 ? -32.604 2.187 -9.134 1.00 49.44 105 GLU A C 1
ATOM 780 O O . GLU A 1 105 ? -31.805 3.120 -9.211 1.00 49.44 105 GLU A O 1
ATOM 785 N N . TRP A 1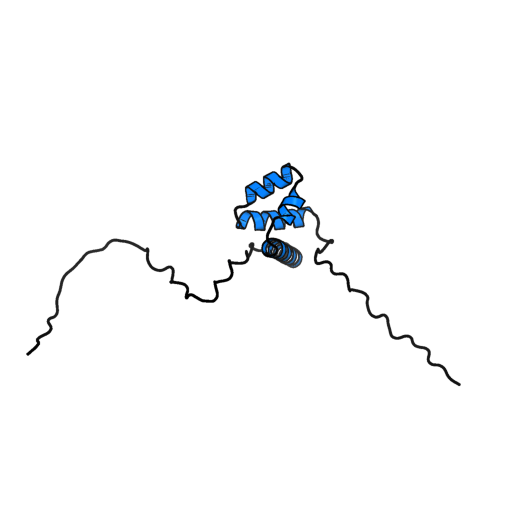 106 ? -33.166 1.686 -10.241 1.00 46.88 106 TRP A N 1
ATOM 786 C CA . TRP A 1 106 ? -33.270 2.496 -11.452 1.00 46.88 106 TRP A CA 1
ATOM 787 C C . TRP A 1 106 ? -34.717 2.908 -11.664 1.00 46.88 106 TRP A C 1
ATOM 789 O O . TRP A 1 106 ? -35.568 2.098 -12.014 1.00 46.88 106 TRP A O 1
ATOM 799 N N . SER A 1 107 ? -34.904 4.207 -11.455 1.00 43.56 107 SER A N 1
ATOM 800 C CA . SER A 1 107 ? -35.833 5.079 -12.157 1.00 43.56 107 SER A CA 1
ATOM 801 C C . SER A 1 107 ? -37.314 4.750 -12.029 1.00 43.56 107 SER A C 1
ATOM 803 O O . SER A 1 107 ? -37.920 4.029 -12.816 1.00 43.56 107 SER A O 1
ATOM 805 N N . ASP A 1 108 ? -37.878 5.427 -11.035 1.00 49.72 108 ASP A N 1
ATOM 806 C CA . ASP A 1 108 ? -39.052 6.282 -11.182 1.00 49.72 108 ASP A CA 1
ATOM 807 C C . ASP A 1 108 ? -39.331 6.751 -12.628 1.00 49.72 108 ASP A C 1
ATOM 809 O O . ASP A 1 108 ? -38.422 7.090 -13.388 1.00 49.72 108 ASP A O 1
ATOM 813 N N . GLU A 1 109 ? -40.630 6.837 -12.915 1.00 48.47 109 GLU A N 1
ATOM 814 C CA . GLU A 1 109 ? -41.270 7.380 -14.116 1.00 48.47 109 GLU A CA 1
ATOM 815 C C . GLU A 1 109 ? -41.447 6.405 -15.302 1.00 48.47 109 GLU A C 1
ATOM 817 O O . GLU A 1 109 ? -40.554 6.169 -16.108 1.00 48.47 109 GLU A O 1
ATOM 822 N N . LEU A 1 110 ? -42.664 5.851 -15.435 1.00 43.62 110 LEU A N 1
ATOM 823 C CA . LEU A 1 110 ? -43.594 6.185 -16.528 1.00 43.62 110 LEU A CA 1
ATOM 824 C C . LEU A 1 110 ? -44.936 5.421 -16.385 1.00 43.62 110 LEU A C 1
ATOM 826 O O . LEU A 1 110 ? -45.065 4.257 -16.744 1.00 43.62 110 LEU A O 1
ATOM 830 N N . VAL A 1 111 ? -45.951 6.177 -15.942 1.00 46.84 111 VAL A N 1
ATOM 831 C CA . VAL A 1 111 ? -47.384 6.113 -16.318 1.00 46.84 111 VAL A CA 1
ATOM 832 C C . VAL A 1 111 ? -48.214 4.872 -15.917 1.00 46.84 111 VAL A C 1
ATOM 834 O O . VAL A 1 111 ? -48.037 3.791 -16.472 1.00 46.84 111 VAL A O 1
ATOM 837 N N . PRO A 1 112 ? -49.274 5.033 -15.091 1.00 50.66 112 PRO A N 1
ATOM 838 C CA . PRO A 1 112 ? -50.322 4.029 -14.998 1.00 50.66 112 PRO A CA 1
ATOM 839 C C . PRO A 1 112 ? -51.236 4.144 -16.224 1.00 50.66 112 PRO A C 1
ATOM 841 O O . PRO A 1 112 ? -51.911 5.157 -16.418 1.00 50.66 112 PRO A O 1
ATOM 844 N N . LYS A 1 113 ? -51.295 3.097 -17.050 1.00 41.69 113 LYS A N 1
ATOM 845 C CA . LYS A 1 113 ? -52.374 2.936 -18.026 1.00 41.69 113 LYS A CA 1
ATOM 846 C C . LYS A 1 113 ? -53.004 1.555 -17.874 1.00 41.69 113 LYS A C 1
ATOM 848 O O . LYS A 1 113 ? -52.409 0.542 -18.208 1.00 41.69 113 LYS A O 1
ATOM 853 N N . SER A 1 114 ? -54.152 1.599 -17.206 1.00 51.00 114 SER A N 1
ATOM 854 C CA . SER A 1 114 ? -55.434 0.942 -17.485 1.00 51.00 114 SER A CA 1
ATOM 855 C C . SER A 1 114 ? -55.502 -0.231 -18.474 1.00 51.00 114 SER A C 1
ATOM 857 O O . SER A 1 114 ? -54.813 -0.239 -19.483 1.00 51.00 114 SER A O 1
ATOM 859 N N . GLU A 1 115 ? -56.532 -1.061 -18.241 1.00 40.66 115 GLU A N 1
ATOM 860 C CA . GLU A 1 115 ? -57.080 -2.168 -19.060 1.00 40.66 115 GLU A CA 1
ATOM 861 C C . GLU A 1 115 ? -56.484 -3.536 -18.670 1.00 40.66 115 GLU A C 1
ATOM 863 O O . GLU A 1 115 ? -55.314 -3.805 -18.878 1.00 40.66 115 GLU A O 1
ATOM 868 N N . GLY A 1 116 ? -57.176 -4.459 -17.999 1.00 48.94 116 GLY A N 1
ATOM 869 C CA . GLY A 1 116 ? -58.595 -4.795 -18.035 1.00 48.94 116 GLY A CA 1
ATOM 870 C C . GLY A 1 116 ? -58.768 -6.086 -18.832 1.00 48.94 116 GLY A C 1
ATOM 871 O O . GLY A 1 116 ? -58.882 -6.008 -20.042 1.00 48.94 116 GLY A O 1
ATOM 872 N N . TYR A 1 117 ? -58.810 -7.251 -18.175 1.00 43.66 117 TYR A N 1
ATOM 873 C CA . TYR A 1 117 ? -59.463 -8.450 -18.717 1.00 43.66 117 TYR A CA 1
ATOM 874 C C . TYR A 1 117 ? -60.039 -9.287 -17.571 1.00 43.66 117 TYR A C 1
ATOM 876 O O . TYR A 1 117 ? -59.351 -9.612 -16.604 1.00 43.66 117 TYR A O 1
ATOM 884 N N . GLY A 1 118 ? -61.349 -9.517 -17.658 1.00 44.59 118 GLY A N 1
ATOM 885 C CA . GLY A 1 118 ? -62.200 -10.031 -16.596 1.00 44.59 118 GLY A CA 1
ATOM 886 C C . GLY A 1 118 ? -62.048 -11.524 -16.333 1.00 44.59 118 GLY A C 1
ATOM 887 O O . GLY A 1 118 ? -61.899 -12.328 -17.249 1.00 44.59 118 GLY A O 1
ATOM 888 N N . GLY A 1 119 ? -62.151 -11.878 -15.053 1.00 42.03 119 GLY A N 1
ATOM 889 C CA . GLY A 1 119 ? -62.507 -13.222 -14.621 1.00 42.03 119 GLY A CA 1
ATOM 890 C C . GLY A 1 119 ? -64.024 -13.338 -14.539 1.00 42.03 119 GLY A C 1
ATOM 891 O O . GLY A 1 119 ? -64.634 -12.809 -13.611 1.00 42.03 119 GLY A O 1
ATOM 892 N N . GLU A 1 120 ? -64.634 -14.027 -15.499 1.00 48.06 120 GLU A N 1
ATOM 893 C CA . GLU A 1 120 ? -65.989 -14.545 -15.339 1.00 48.06 120 GLU A CA 1
ATOM 894 C C . GLU A 1 120 ? -65.929 -15.792 -14.451 1.00 48.06 120 GLU A C 1
ATOM 896 O O . GLU A 1 120 ? -65.441 -16.848 -14.847 1.00 48.06 120 GLU A O 1
ATOM 901 N N . HIS A 1 121 ? -66.413 -15.648 -13.220 1.00 45.59 121 HIS A N 1
ATOM 902 C CA . HIS A 1 121 ? -66.816 -16.762 -12.373 1.00 45.59 121 HIS A CA 1
ATOM 903 C C . HIS A 1 121 ? -68.340 -16.873 -12.429 1.00 45.59 121 HIS A C 1
ATOM 905 O O . HIS A 1 121 ? -69.020 -16.070 -11.786 1.00 45.59 121 HIS A O 1
ATOM 911 N N . LYS A 1 122 ? -68.863 -17.880 -13.139 1.00 44.34 122 LYS A N 1
ATOM 912 C CA . LYS A 1 122 ? -70.010 -18.683 -12.692 1.00 44.34 122 LYS A CA 1
ATOM 913 C C . LYS A 1 122 ? -70.150 -19.968 -13.500 1.00 44.34 122 LYS A C 1
ATOM 915 O O . LYS A 1 122 ? -70.192 -19.873 -14.742 1.00 44.34 122 LYS A O 1
#

Secondary structure (DSSP, 8-state):
------------------SS-TTS-HHHHHHHHHHHHHHTT-HHHHHHHHHHT-HHHHHHHS-HHHHHHHHHHHHHHHHHSSPPP---------TTS-PPPS---S----------------

Radius of gyration: 28.83 Å; chains: 1; bounding box: 109×66×34 Å